Protein AF-A0A0M4MC52-F1 (afdb_monomer_lite)

Secondary structure (DSSP, 8-state):
-----HHHHHHHHHHHHHHHHHHHHHHHHHHTT--HHHHHHHHHHHHHHHHHHHHHHHHHHHHHHHHHHHHHHTT-----------------------PPPPPHHHHHHHHHTT-

Foldseek 3Di:
DLPLDPVLVVVLVVLVVVLVVLVVVLVVCVVVVHDPVVSVVSVVVSLVSNLVSLVSVLVSLLVSVVVVVVVVVPPDDDDDDDDDDPPPPDDPPPVPPDPDSCDVVNVVVSNVVSD

Radius of gyration: 23.33 Å; chains: 1; bounding box: 55×21×68 Å

Structure (mmCIF, N/CA/C/O backbone):
data_AF-A0A0M4MC52-F1
#
_entry.id   AF-A0A0M4MC52-F1
#
loop_
_atom_site.group_PDB
_atom_site.id
_atom_site.type_symbol
_atom_site.label_atom_id
_atom_site.label_alt_id
_atom_site.label_comp_id
_atom_site.label_asym_id
_atom_site.label_entity_id
_atom_site.label_seq_id
_atom_site.pdbx_PDB_ins_code
_atom_site.Cartn_x
_atom_site.Cartn_y
_atom_site.Cartn_z
_atom_site.occupancy
_atom_site.B_iso_or_equiv
_atom_site.auth_seq_id
_atom_site.auth_comp_id
_atom_site.auth_asym_id
_atom_site.auth_atom_id
_atom_site.pdbx_PDB_model_num
ATOM 1 N N . MET A 1 1 ? 20.364 5.419 -18.702 1.00 40.75 1 MET A N 1
ATOM 2 C CA . MET A 1 1 ? 19.228 5.539 -17.758 1.00 40.75 1 MET A CA 1
ATOM 3 C C . MET A 1 1 ? 18.249 4.415 -18.049 1.00 40.75 1 MET A C 1
ATOM 5 O O . MET A 1 1 ? 17.623 4.460 -19.101 1.00 40.75 1 MET A O 1
ATOM 9 N N . ALA A 1 2 ? 18.093 3.428 -17.161 1.00 50.09 2 ALA A N 1
ATOM 10 C CA . ALA A 1 2 ? 16.915 2.560 -17.205 1.00 50.09 2 ALA A CA 1
ATOM 11 C C . ALA A 1 2 ? 15.708 3.416 -16.795 1.00 50.09 2 ALA A C 1
ATOM 13 O O . ALA A 1 2 ? 15.361 3.569 -15.625 1.00 50.09 2 ALA A O 1
ATOM 14 N N . SER A 1 3 ? 15.156 4.118 -17.776 1.00 55.25 3 SER A N 1
ATOM 15 C CA . SER A 1 3 ? 13.951 4.908 -17.621 1.00 55.25 3 SER A CA 1
ATOM 16 C C . SER A 1 3 ? 12.815 3.929 -17.342 1.00 55.25 3 SER A C 1
ATOM 18 O O . SER A 1 3 ? 12.386 3.250 -18.271 1.00 55.25 3 SER A O 1
ATOM 20 N N . LEU A 1 4 ? 12.318 3.838 -16.094 1.00 67.56 4 LEU A N 1
ATOM 21 C CA . LEU A 1 4 ? 11.014 3.186 -15.909 1.00 67.56 4 LEU A CA 1
ATOM 22 C C . LEU A 1 4 ? 10.021 3.938 -16.798 1.00 67.56 4 LEU A C 1
ATOM 24 O O . LEU A 1 4 ? 10.028 5.179 -16.818 1.00 67.56 4 LEU A O 1
ATOM 28 N N . ASP A 1 5 ? 9.218 3.185 -17.535 1.00 77.56 5 ASP A N 1
ATOM 29 C CA . ASP A 1 5 ? 8.250 3.736 -18.467 1.00 77.56 5 ASP A CA 1
ATOM 30 C C . ASP A 1 5 ? 7.363 4.773 -17.742 1.00 77.56 5 ASP A C 1
ATOM 32 O O . ASP A 1 5 ? 6.857 4.494 -16.644 1.00 77.56 5 ASP A O 1
ATOM 36 N N . PRO A 1 6 ? 7.214 6.005 -18.269 1.00 75.81 6 PRO A N 1
ATOM 37 C CA . PRO A 1 6 ? 6.412 7.046 -17.627 1.00 75.81 6 PRO A CA 1
ATOM 38 C C . PRO A 1 6 ? 4.980 6.600 -17.299 1.00 75.81 6 PRO A C 1
ATOM 40 O O . PRO A 1 6 ? 4.417 7.075 -16.307 1.00 75.81 6 PRO A O 1
ATOM 43 N N . VAL A 1 7 ? 4.403 5.668 -18.068 1.00 77.69 7 VAL A N 1
ATOM 44 C CA . VAL A 1 7 ? 3.066 5.118 -17.798 1.00 77.69 7 VAL A CA 1
ATOM 45 C C . VAL A 1 7 ? 3.081 4.219 -16.559 1.00 77.69 7 VAL A C 1
ATOM 47 O O . VAL A 1 7 ? 2.290 4.449 -15.637 1.00 77.69 7 VAL A O 1
ATOM 50 N N . ASP A 1 8 ? 4.011 3.263 -16.477 1.00 85.31 8 ASP A N 1
ATOM 51 C CA . ASP A 1 8 ? 4.193 2.399 -15.301 1.00 85.31 8 ASP A CA 1
ATOM 52 C C . ASP A 1 8 ? 4.414 3.224 -14.023 1.00 85.31 8 ASP A C 1
ATOM 54 O O . ASP A 1 8 ? 3.742 3.010 -13.005 1.00 85.31 8 ASP A O 1
ATOM 58 N N . LYS A 1 9 ? 5.290 4.238 -14.085 1.00 88.38 9 LYS A N 1
ATOM 59 C CA . LYS A 1 9 ? 5.549 5.159 -12.963 1.00 88.38 9 LYS A CA 1
ATOM 60 C C . LYS A 1 9 ? 4.271 5.849 -12.493 1.00 88.38 9 LYS A C 1
ATOM 62 O O . LYS A 1 9 ? 3.975 5.862 -11.297 1.00 88.38 9 LYS A O 1
ATOM 67 N N . ALA A 1 10 ? 3.499 6.420 -13.417 1.00 91.62 10 ALA A N 1
ATOM 68 C CA . ALA A 1 10 ? 2.274 7.139 -13.082 1.00 91.62 10 ALA A CA 1
ATOM 69 C C . ALA A 1 10 ? 1.227 6.223 -12.427 1.00 91.62 10 ALA A C 1
ATOM 71 O O . ALA A 1 10 ? 0.546 6.634 -11.482 1.00 91.62 10 ALA A O 1
ATOM 72 N N . LEU A 1 11 ? 1.107 4.975 -12.887 1.00 91.06 11 LEU A N 1
ATOM 73 C CA . LEU A 1 11 ? 0.203 3.984 -12.300 1.00 91.06 11 LEU A CA 1
ATOM 74 C C . LEU A 1 11 ? 0.630 3.586 -10.882 1.00 91.06 11 LEU A C 1
ATOM 76 O O . LEU A 1 11 ? -0.215 3.540 -9.983 1.00 91.06 11 LEU A O 1
ATOM 80 N N . ILE A 1 12 ? 1.925 3.349 -10.658 1.00 93.25 12 ILE A N 1
AT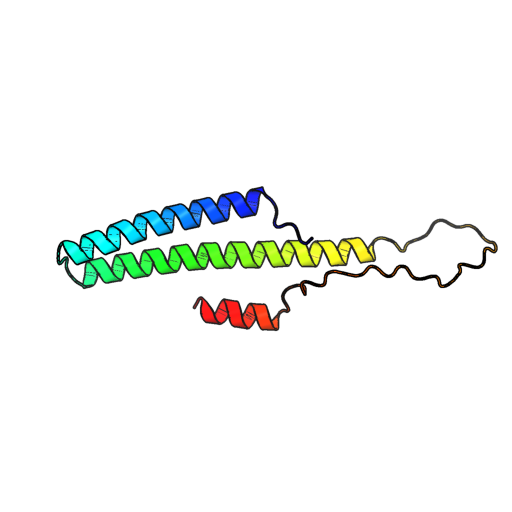OM 81 C CA . ILE A 1 12 ? 2.477 3.035 -9.331 1.00 93.25 12 ILE A CA 1
ATOM 82 C C . ILE A 1 12 ? 2.227 4.200 -8.366 1.00 93.25 12 ILE A C 1
ATOM 84 O O . ILE A 1 12 ? 1.686 3.991 -7.280 1.00 93.25 12 ILE A O 1
ATOM 88 N N . ILE A 1 13 ? 2.501 5.439 -8.787 1.00 95.12 13 ILE A N 1
ATOM 89 C CA . ILE A 1 13 ? 2.239 6.643 -7.983 1.00 95.12 13 ILE A CA 1
ATOM 90 C C . ILE A 1 13 ? 0.754 6.751 -7.618 1.00 95.12 13 ILE A C 1
ATOM 92 O O . ILE A 1 13 ? 0.426 7.025 -6.464 1.00 95.12 13 ILE A O 1
ATOM 96 N N . LYS A 1 14 ? -0.166 6.512 -8.563 1.00 95.69 14 LYS A N 1
ATOM 97 C CA . LYS A 1 14 ? -1.613 6.531 -8.281 1.00 95.69 14 LYS A CA 1
ATOM 98 C C 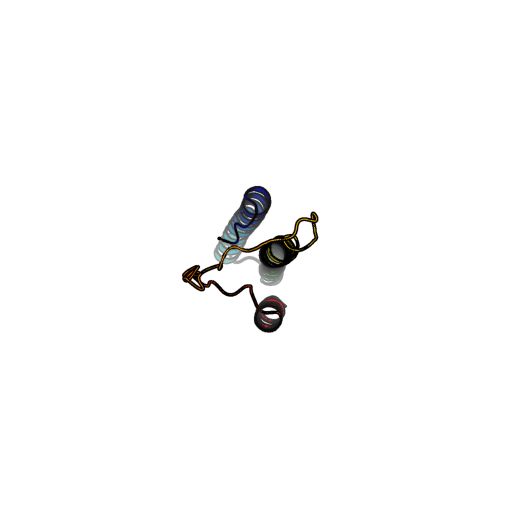. LYS A 1 14 ? -2.003 5.501 -7.215 1.00 95.69 14 LYS A C 1
ATOM 100 O O . LYS A 1 14 ? -2.804 5.815 -6.335 1.00 95.69 14 LYS A O 1
ATOM 105 N N . ARG A 1 15 ? -1.427 4.294 -7.256 1.00 94.62 15 ARG A N 1
ATOM 106 C CA . ARG A 1 15 ? -1.668 3.249 -6.245 1.00 94.62 15 ARG A CA 1
ATOM 107 C C . ARG A 1 15 ? -1.139 3.658 -4.871 1.00 94.62 15 ARG A C 1
ATOM 109 O O . ARG A 1 15 ? -1.878 3.548 -3.895 1.00 94.62 15 ARG A O 1
ATOM 116 N N . LEU A 1 16 ? 0.078 4.196 -4.807 1.00 96.81 16 LEU A N 1
ATOM 117 C CA . LEU A 1 16 ? 0.682 4.669 -3.558 1.00 96.81 16 LEU A CA 1
ATOM 118 C C . LEU A 1 16 ? -0.097 5.842 -2.949 1.00 96.81 16 LEU A C 1
ATOM 120 O O . LEU A 1 16 ? -0.376 5.824 -1.755 1.00 96.81 16 LEU A O 1
ATOM 124 N N . LYS A 1 17 ? -0.555 6.808 -3.758 1.00 97.56 17 LYS A N 1
ATOM 125 C CA . LYS A 1 17 ? -1.433 7.899 -3.287 1.00 97.56 17 LYS A CA 1
ATOM 126 C C . LYS A 1 17 ? -2.742 7.377 -2.695 1.00 97.56 17 LYS A C 1
ATOM 128 O O . LYS A 1 17 ? -3.222 7.895 -1.690 1.00 97.56 17 LYS A O 1
ATOM 133 N N . ARG A 1 18 ? -3.324 6.330 -3.288 1.00 96.31 18 ARG A N 1
ATOM 134 C CA . ARG A 1 18 ? -4.515 5.684 -2.724 1.00 96.31 18 ARG A CA 1
ATOM 135 C C . ARG A 1 18 ? -4.203 5.030 -1.377 1.00 96.31 18 ARG A C 1
ATOM 137 O O . ARG A 1 18 ? -4.968 5.228 -0.441 1.00 96.31 18 ARG A O 1
ATOM 144 N N . ALA A 1 19 ? -3.094 4.295 -1.270 1.00 97.00 19 ALA A N 1
ATOM 145 C CA . ALA A 1 19 ? -2.649 3.684 -0.014 1.00 97.00 19 ALA A CA 1
ATOM 146 C C . ALA A 1 19 ? -2.380 4.736 1.078 1.00 97.00 19 ALA A C 1
ATOM 148 O O . ALA A 1 19 ? -2.815 4.558 2.210 1.00 97.00 19 ALA A O 1
ATOM 149 N N . GLN A 1 20 ? -1.784 5.878 0.724 1.00 97.56 20 GLN A N 1
ATOM 150 C CA . GLN A 1 20 ? -1.601 7.019 1.626 1.00 97.56 20 GLN A CA 1
ATOM 151 C C . GLN A 1 20 ? -2.939 7.527 2.188 1.00 97.56 20 GLN A C 1
ATOM 153 O O . GLN A 1 20 ? -3.054 7.761 3.389 1.00 97.56 20 GLN A O 1
ATOM 158 N N . GLY A 1 21 ? -3.970 7.659 1.346 1.00 97.75 21 GLY A N 1
ATOM 159 C CA . GLY A 1 21 ? -5.309 8.052 1.798 1.00 97.75 21 GLY A CA 1
ATOM 160 C C . GLY A 1 21 ? -5.938 7.037 2.759 1.00 97.75 21 GLY A C 1
ATOM 161 O O . GLY A 1 21 ? -6.555 7.425 3.748 1.00 97.75 21 GLY A O 1
ATOM 162 N N . GLN A 1 22 ? -5.741 5.738 2.511 1.00 97.44 22 GLN A N 1
ATOM 163 C CA . GLN A 1 22 ? -6.182 4.683 3.433 1.00 97.44 22 GLN A CA 1
ATOM 164 C C . GLN A 1 22 ? -5.439 4.759 4.774 1.00 97.44 22 GLN A C 1
ATOM 166 O O . GLN A 1 22 ? -6.054 4.606 5.824 1.00 97.44 22 GLN A O 1
ATOM 171 N N . MET A 1 23 ? -4.139 5.063 4.747 1.00 97.69 23 MET A N 1
ATOM 172 C CA . MET A 1 23 ? -3.321 5.229 5.948 1.00 97.69 23 MET A CA 1
ATOM 173 C C . MET A 1 23 ? -3.812 6.394 6.817 1.00 97.69 23 MET A C 1
ATOM 175 O O . MET A 1 23 ? -3.911 6.247 8.031 1.00 97.69 23 MET A O 1
ATOM 179 N N . GLY A 1 24 ? -4.229 7.507 6.205 1.00 98.00 24 GLY A N 1
ATOM 180 C CA . GLY A 1 24 ? -4.908 8.593 6.922 1.00 98.00 24 GLY A CA 1
ATOM 181 C C . GLY A 1 24 ? -6.224 8.155 7.579 1.00 98.00 24 GLY A C 1
ATOM 182 O O . GLY A 1 24 ? -6.538 8.589 8.683 1.00 98.00 24 GLY A O 1
ATOM 183 N N . GLY A 1 25 ? -6.973 7.251 6.940 1.00 97.81 25 GLY A N 1
ATOM 184 C CA . GLY A 1 25 ? -8.161 6.633 7.536 1.00 97.81 25 GLY A CA 1
ATOM 185 C C . GLY A 1 25 ? -7.834 5.775 8.760 1.00 97.81 25 GLY A C 1
ATOM 186 O O . GLY A 1 25 ? -8.527 5.866 9.765 1.00 97.81 25 GLY A O 1
ATOM 187 N N . ILE A 1 26 ? -6.753 4.994 8.711 1.00 98.12 26 ILE A N 1
ATOM 188 C CA . ILE A 1 26 ? -6.292 4.171 9.842 1.00 98.12 26 ILE A CA 1
ATOM 189 C C . ILE A 1 26 ? -5.897 5.044 11.035 1.00 98.12 26 ILE A C 1
ATOM 191 O O . ILE A 1 26 ? -6.259 4.720 12.162 1.00 98.12 26 ILE A O 1
ATOM 195 N N . ILE A 1 27 ? -5.194 6.155 10.792 1.00 98.19 27 ILE A N 1
ATOM 196 C CA . ILE A 1 27 ? -4.827 7.111 11.848 1.00 98.19 27 ILE A CA 1
ATOM 197 C C . ILE A 1 27 ? -6.089 7.636 12.541 1.00 98.19 27 ILE A C 1
ATOM 199 O O . ILE A 1 27 ? -6.182 7.544 13.759 1.00 98.19 27 ILE A O 1
ATOM 203 N N . ARG A 1 28 ? -7.105 8.059 11.777 1.00 98.31 28 ARG A N 1
ATOM 204 C CA . ARG A 1 28 ? -8.397 8.475 12.349 1.00 98.31 28 ARG A CA 1
ATOM 205 C C . ARG A 1 28 ? -9.075 7.370 13.150 1.00 98.31 28 ARG A C 1
ATOM 207 O O . ARG A 1 28 ? -9.580 7.627 14.230 1.00 98.31 28 ARG A O 1
ATOM 214 N N . MET A 1 29 ? -9.053 6.128 12.663 1.00 98.00 29 MET A N 1
ATOM 215 C CA . MET A 1 29 ? -9.624 5.000 13.407 1.00 98.00 29 MET A CA 1
ATOM 216 C C . MET A 1 29 ? -8.932 4.773 14.757 1.00 98.00 29 MET A C 1
ATOM 218 O O . MET A 1 29 ? -9.589 4.342 15.701 1.00 98.00 29 MET A O 1
ATOM 222 N N . LEU A 1 30 ? -7.625 5.033 14.845 1.00 97.88 30 LEU A N 1
ATOM 223 C CA . LEU A 1 30 ? -6.878 4.970 16.102 1.00 97.88 30 LEU A CA 1
ATOM 224 C C . LEU A 1 30 ? -7.219 6.146 17.024 1.00 97.88 30 LEU A C 1
ATOM 226 O O . LEU A 1 30 ? -7.420 5.928 18.212 1.00 97.88 30 LEU A O 1
ATOM 230 N N . GLU A 1 31 ? -7.318 7.362 16.481 1.00 98.12 31 GLU A N 1
ATOM 231 C CA . GLU A 1 31 ? -7.731 8.564 17.225 1.00 98.12 31 GLU A CA 1
ATOM 232 C C . GLU A 1 31 ? -9.163 8.445 17.776 1.00 98.12 31 GLU A C 1
ATOM 234 O O . GLU A 1 31 ? -9.455 8.937 18.860 1.00 98.12 31 GLU A O 1
ATOM 239 N N . GLU A 1 32 ? -10.045 7.757 17.051 1.00 97.94 32 GLU A N 1
ATOM 240 C CA . GLU A 1 32 ? -11.427 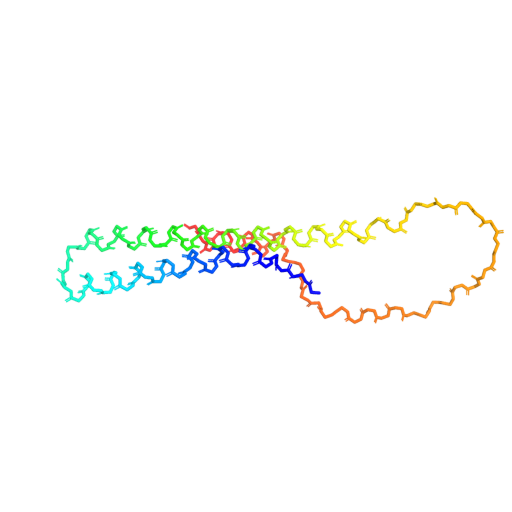7.452 17.441 1.00 97.94 32 GLU A CA 1
ATOM 241 C C . GLU A 1 32 ? -11.547 6.208 18.348 1.00 97.94 32 GLU A C 1
ATOM 243 O O . GLU A 1 32 ? -12.659 5.758 18.621 1.00 97.94 32 GLU A O 1
ATOM 248 N N . GLU A 1 33 ? -10.425 5.615 18.775 1.00 97.06 33 GLU A N 1
ATOM 249 C CA . GLU A 1 33 ? -10.366 4.414 19.627 1.00 97.06 33 GLU A CA 1
ATOM 250 C C . GLU A 1 33 ? -11.211 3.237 19.102 1.00 97.06 33 GLU A C 1
ATOM 252 O O . GLU A 1 33 ? -11.845 2.482 19.847 1.00 97.06 33 GLU A O 1
ATOM 257 N N . ARG A 1 34 ? -11.232 3.050 17.777 1.00 97.00 34 ARG A N 1
ATOM 258 C CA . ARG A 1 34 ? -11.999 1.969 17.154 1.00 97.00 34 ARG A CA 1
ATOM 259 C C . ARG A 1 34 ? -11.472 0.587 17.523 1.00 97.00 34 ARG A C 1
ATOM 261 O O . ARG A 1 34 ? -10.314 0.389 17.886 1.00 97.00 34 ARG A O 1
ATOM 268 N N . ALA A 1 35 ? -12.338 -0.413 17.348 1.00 97.19 35 ALA A N 1
ATOM 269 C CA . ALA A 1 35 ? -12.014 -1.799 17.652 1.00 97.19 35 ALA A CA 1
ATOM 270 C C . ALA A 1 35 ? -10.733 -2.260 16.935 1.00 97.19 35 ALA A C 1
ATOM 272 O O . ALA A 1 35 ? -10.608 -2.154 15.712 1.00 97.19 35 ALA A O 1
ATOM 273 N N . CYS A 1 36 ? -9.817 -2.856 17.705 1.00 97.44 36 CYS A N 1
ATOM 274 C CA . CYS A 1 36 ? -8.518 -3.338 17.226 1.00 97.44 36 CYS A CA 1
ATOM 275 C C . CYS A 1 36 ? -8.640 -4.216 15.968 1.00 97.44 36 CYS A C 1
ATOM 277 O O . CYS A 1 36 ? -7.898 -4.035 15.003 1.00 97.44 36 CYS A O 1
ATOM 279 N N . ARG A 1 37 ? -9.641 -5.108 15.923 1.00 97.31 37 ARG A N 1
ATOM 280 C CA . ARG A 1 37 ? -9.916 -5.964 14.758 1.00 97.31 37 ARG A CA 1
ATOM 281 C C . ARG A 1 37 ? -10.116 -5.161 13.469 1.00 97.31 37 ARG A C 1
ATOM 283 O O . ARG A 1 37 ? -9.598 -5.555 12.424 1.00 97.31 37 ARG A O 1
ATOM 290 N N . ASP A 1 38 ? -10.849 -4.056 13.535 1.00 96.94 38 ASP A N 1
ATOM 291 C CA . ASP A 1 38 ? -11.149 -3.233 12.364 1.00 96.94 38 ASP A CA 1
ATOM 292 C C . ASP A 1 38 ? -9.898 -2.491 11.891 1.00 96.94 38 ASP A C 1
ATOM 294 O O . ASP A 1 38 ? -9.609 -2.469 10.695 1.00 96.94 38 ASP A O 1
ATOM 298 N N . VAL A 1 39 ? -9.118 -1.945 12.830 1.00 97.81 39 VAL A N 1
ATOM 299 C CA . VAL A 1 39 ? -7.851 -1.253 12.547 1.00 97.81 39 VAL A CA 1
ATOM 300 C C . VAL A 1 39 ? -6.850 -2.201 11.886 1.00 97.81 39 VAL A C 1
ATOM 302 O O . VAL A 1 39 ? -6.311 -1.887 10.825 1.00 97.81 39 VAL A O 1
ATOM 305 N N . VAL A 1 40 ? -6.649 -3.392 12.456 1.00 97.50 40 VAL A N 1
ATOM 306 C CA . VAL A 1 40 ? -5.730 -4.406 11.913 1.00 97.50 40 VAL A CA 1
ATOM 307 C C . VAL A 1 40 ? -6.181 -4.882 10.531 1.00 97.50 40 VAL A C 1
ATOM 309 O O . VAL A 1 40 ? -5.352 -5.072 9.642 1.00 97.50 40 VAL A O 1
ATOM 312 N N . THR A 1 41 ? -7.490 -5.009 10.302 1.00 96.94 41 THR A N 1
ATOM 313 C CA . THR A 1 41 ? -8.029 -5.368 8.981 1.00 96.94 41 THR A CA 1
ATOM 314 C C . THR A 1 41 ? -7.694 -4.305 7.931 1.00 96.94 41 THR A C 1
ATOM 316 O O . THR A 1 41 ? -7.286 -4.643 6.818 1.00 96.94 41 THR A O 1
ATOM 319 N N . GLN A 1 42 ? -7.819 -3.019 8.276 1.00 97.62 42 GLN A N 1
ATOM 320 C CA . GLN A 1 42 ? -7.450 -1.929 7.369 1.00 97.62 42 GLN A CA 1
ATOM 321 C C . GLN A 1 42 ? -5.936 -1.853 7.146 1.00 97.62 42 GLN A C 1
ATOM 323 O O . GLN A 1 42 ? -5.501 -1.690 6.007 1.00 97.62 42 GLN A O 1
ATOM 328 N N . LEU A 1 43 ? -5.123 -2.052 8.188 1.00 97.56 43 LEU A N 1
ATOM 329 C CA . LEU A 1 43 ? -3.664 -2.148 8.064 1.00 97.56 43 LEU A CA 1
ATOM 330 C C . LEU A 1 43 ? -3.248 -3.254 7.089 1.00 97.56 43 LEU A C 1
ATOM 332 O O . LEU A 1 43 ? -2.463 -3.000 6.177 1.00 97.56 43 LEU A O 1
ATOM 336 N N . ALA A 1 44 ? -3.825 -4.452 7.214 1.00 95.69 44 ALA A N 1
ATOM 337 C CA . ALA A 1 44 ? -3.552 -5.561 6.302 1.00 95.69 44 ALA A CA 1
ATOM 338 C C . ALA A 1 44 ? -3.947 -5.230 4.850 1.00 95.69 44 ALA A C 1
ATOM 340 O O . ALA A 1 44 ? -3.225 -5.565 3.907 1.00 95.69 44 ALA A O 1
ATOM 341 N N . ALA A 1 45 ? -5.069 -4.530 4.654 1.00 93.81 45 ALA A N 1
ATOM 342 C CA . ALA A 1 45 ? -5.492 -4.073 3.333 1.00 93.81 45 ALA A CA 1
ATOM 343 C C . ALA A 1 45 ? -4.509 -3.057 2.723 1.00 93.81 45 ALA A C 1
ATOM 345 O O . ALA A 1 45 ? -4.224 -3.125 1.523 1.00 93.81 45 ALA A O 1
ATOM 346 N N . VAL A 1 46 ? -3.971 -2.141 3.537 1.00 96.88 46 VAL A N 1
ATOM 347 C CA . VAL A 1 46 ? -2.967 -1.158 3.107 1.00 96.88 46 VAL A CA 1
ATOM 348 C C . VAL A 1 46 ? -1.635 -1.820 2.786 1.00 96.88 46 VAL A C 1
ATOM 350 O O . VAL A 1 46 ? -1.103 -1.545 1.711 1.00 96.88 46 VAL A O 1
ATOM 353 N N . SER A 1 47 ? -1.145 -2.732 3.633 1.00 95.06 47 SER A N 1
ATOM 354 C CA . SER A 1 47 ? 0.079 -3.506 3.372 1.00 95.06 47 SER A CA 1
ATOM 355 C C . SER A 1 47 ? 0.004 -4.169 2.000 1.00 95.06 47 SER A C 1
ATOM 357 O O . SER A 1 47 ? 0.779 -3.847 1.107 1.00 95.06 47 SER A O 1
ATOM 359 N N . LYS A 1 48 ? -1.072 -4.925 1.747 1.00 92.88 48 LYS A N 1
ATOM 360 C CA . LYS A 1 48 ? -1.287 -5.610 0.466 1.00 92.88 48 LYS A CA 1
ATOM 361 C C . LYS A 1 48 ? -1.354 -4.662 -0.736 1.00 92.88 48 LYS A C 1
ATOM 363 O O . LYS A 1 48 ? -1.020 -5.046 -1.859 1.00 92.88 48 LYS A O 1
ATOM 368 N N . ALA A 1 49 ? -1.845 -3.437 -0.547 1.00 91.12 49 ALA A N 1
ATOM 369 C CA . ALA A 1 49 ? -1.866 -2.427 -1.601 1.00 91.12 49 ALA A CA 1
ATOM 370 C C . ALA A 1 49 ? -0.460 -1.885 -1.903 1.00 91.12 49 ALA A C 1
ATOM 372 O O . ALA A 1 49 ? -0.143 -1.662 -3.075 1.00 91.12 49 ALA A O 1
ATOM 373 N N . ILE A 1 50 ? 0.364 -1.700 -0.868 1.00 95.44 50 ILE A N 1
ATOM 374 C CA . ILE A 1 50 ? 1.766 -1.289 -0.983 1.00 95.44 50 ILE A CA 1
ATOM 375 C C . ILE A 1 50 ? 2.580 -2.400 -1.647 1.00 95.44 50 ILE A C 1
ATOM 377 O O . ILE A 1 50 ? 3.260 -2.117 -2.631 1.00 95.44 50 ILE A O 1
ATOM 381 N N . ASP A 1 51 ? 2.417 -3.656 -1.230 1.00 92.50 51 ASP A N 1
ATOM 382 C CA . ASP A 1 51 ? 3.149 -4.801 -1.794 1.00 92.50 51 ASP A CA 1
ATOM 383 C C . ASP A 1 51 ? 2.902 -4.926 -3.299 1.00 92.50 51 ASP A C 1
ATOM 385 O O . ASP A 1 51 ? 3.825 -5.026 -4.106 1.00 92.50 51 ASP A O 1
ATOM 389 N N . ARG A 1 52 ? 1.641 -4.787 -3.725 1.00 89.81 52 ARG A N 1
ATOM 390 C CA . ARG A 1 52 ? 1.269 -4.773 -5.150 1.00 89.81 52 ARG A CA 1
ATOM 391 C C . ARG A 1 52 ? 1.898 -3.619 -5.930 1.00 89.81 52 ARG A C 1
ATOM 393 O O . ARG A 1 52 ? 2.162 -3.767 -7.124 1.00 89.81 52 ARG A O 1
ATOM 400 N N . ALA A 1 53 ? 2.077 -2.458 -5.305 1.00 91.31 53 ALA A N 1
ATOM 401 C CA . ALA A 1 53 ? 2.763 -1.331 -5.929 1.00 91.31 53 ALA A CA 1
ATOM 402 C C . ALA A 1 53 ? 4.277 -1.587 -6.016 1.00 91.31 53 ALA A C 1
ATOM 404 O O . ALA A 1 53 ? 4.867 -1.323 -7.063 1.00 91.31 53 ALA A O 1
ATOM 405 N N . GLY A 1 54 ? 4.870 -2.171 -4.970 1.00 90.69 54 GLY A N 1
ATOM 406 C CA . GLY A 1 54 ? 6.265 -2.610 -4.934 1.00 90.69 54 GLY A CA 1
ATOM 407 C C . GLY A 1 54 ? 6.574 -3.640 -6.019 1.00 90.69 54 GLY A C 1
ATOM 408 O O . GLY A 1 54 ? 7.478 -3.430 -6.822 1.00 90.69 54 GLY A O 1
ATOM 409 N N . PHE A 1 55 ? 5.761 -4.692 -6.145 1.00 89.31 55 PHE A N 1
ATOM 410 C CA . PHE A 1 55 ? 5.929 -5.697 -7.200 1.00 89.31 55 PHE A CA 1
ATOM 411 C C . PHE A 1 55 ? 5.825 -5.105 -8.605 1.00 89.31 55 PHE A C 1
ATOM 413 O O . PHE A 1 55 ? 6.598 -5.475 -9.486 1.00 89.31 55 PHE A O 1
ATOM 420 N N . ALA A 1 56 ? 4.910 -4.158 -8.827 1.00 87.31 56 ALA A N 1
ATOM 421 C CA . ALA A 1 56 ? 4.803 -3.478 -10.115 1.00 87.31 56 ALA A CA 1
ATOM 422 C C . ALA A 1 56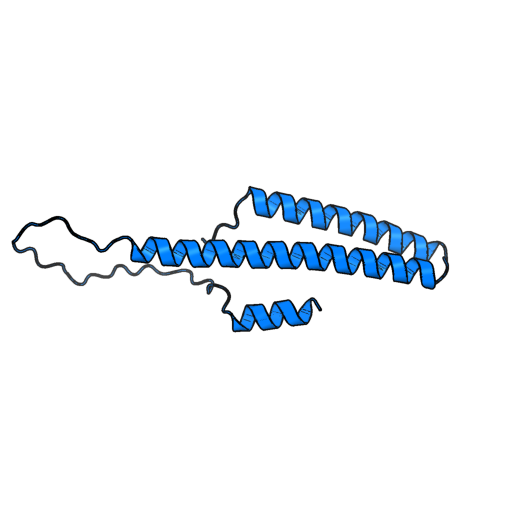 ? 6.059 -2.647 -10.437 1.0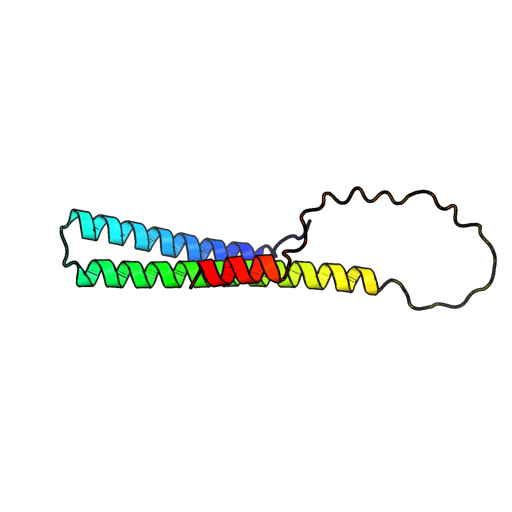0 87.31 56 ALA A C 1
ATOM 424 O O . ALA A 1 56 ? 6.514 -2.650 -11.580 1.00 87.31 56 ALA A O 1
ATOM 425 N N . LEU A 1 57 ? 6.639 -1.977 -9.436 1.00 87.94 57 LEU A N 1
ATOM 426 C CA . LEU A 1 57 ? 7.881 -1.216 -9.586 1.00 87.94 57 LEU A CA 1
ATOM 427 C C . LEU A 1 57 ? 9.059 -2.127 -9.943 1.00 87.94 57 LEU A C 1
ATOM 429 O O . LEU A 1 57 ? 9.772 -1.862 -10.909 1.00 87.94 57 LEU A O 1
ATOM 433 N N . ILE A 1 58 ? 9.218 -3.219 -9.196 1.00 86.88 58 ILE A N 1
ATOM 434 C CA . ILE A 1 58 ? 10.272 -4.215 -9.407 1.00 86.88 58 ILE A CA 1
ATOM 435 C C . ILE A 1 58 ? 10.149 -4.834 -10.807 1.00 86.88 58 ILE A C 1
ATOM 437 O O . ILE A 1 58 ? 11.121 -4.864 -11.560 1.00 86.88 58 ILE A O 1
ATOM 441 N N . ALA A 1 59 ? 8.943 -5.258 -11.200 1.00 85.38 59 ALA A N 1
ATOM 442 C CA . ALA A 1 59 ? 8.691 -5.835 -12.519 1.00 85.38 59 ALA A CA 1
ATOM 443 C C . ALA A 1 59 ? 8.982 -4.852 -13.666 1.00 85.38 59 ALA A C 1
ATOM 445 O O . ALA A 1 59 ? 9.496 -5.260 -14.706 1.00 85.38 59 ALA A O 1
ATOM 446 N N . SER A 1 60 ? 8.672 -3.563 -13.493 1.00 84.94 60 SER A N 1
ATOM 447 C CA . SER A 1 60 ? 9.004 -2.529 -14.483 1.00 84.94 60 SER A CA 1
ATOM 448 C C . SER A 1 60 ? 10.524 -2.343 -14.608 1.00 84.94 60 SER A C 1
ATOM 450 O O . SER A 1 60 ? 11.052 -2.305 -15.719 1.00 84.94 60 SER A O 1
ATOM 452 N N . GLY A 1 61 ? 11.248 -2.338 -13.481 1.00 81.56 61 GLY A N 1
ATOM 453 C CA . GLY A 1 61 ? 12.714 -2.282 -13.464 1.00 81.56 61 GLY A CA 1
ATOM 454 C C . GLY A 1 61 ? 13.368 -3.468 -14.180 1.00 81.56 61 GLY A C 1
ATOM 455 O O . GLY A 1 61 ? 14.270 -3.276 -14.994 1.00 81.56 61 GLY A O 1
ATOM 456 N N . LEU A 1 62 ? 12.859 -4.684 -13.954 1.00 81.62 62 LEU A N 1
ATOM 457 C CA . LEU A 1 62 ? 13.328 -5.891 -14.642 1.00 81.62 62 LEU A CA 1
ATOM 458 C C . LEU A 1 62 ? 13.151 -5.818 -16.161 1.00 81.62 62 LEU A C 1
ATOM 460 O O . LEU A 1 62 ? 14.079 -6.138 -16.901 1.00 81.62 62 LEU A O 1
ATOM 464 N N . LYS A 1 63 ? 11.976 -5.384 -16.638 1.00 81.88 63 LYS A N 1
ATOM 465 C CA . LYS A 1 63 ? 11.720 -5.237 -18.080 1.00 81.88 63 LYS A CA 1
ATOM 466 C C . LYS A 1 63 ? 12.681 -4.240 -18.720 1.00 81.88 63 LYS A C 1
ATOM 468 O O . LYS A 1 63 ? 13.209 -4.513 -19.794 1.00 81.88 63 LYS A O 1
ATOM 473 N N . ALA A 1 64 ? 12.922 -3.107 -18.058 1.00 79.69 64 ALA A N 1
ATOM 474 C CA . ALA A 1 64 ? 13.849 -2.092 -18.550 1.00 79.69 64 ALA A CA 1
ATOM 475 C C . ALA A 1 64 ? 15.280 -2.644 -18.672 1.00 79.69 64 ALA A C 1
ATOM 477 O O . ALA A 1 64 ? 15.957 -2.386 -19.665 1.00 79.69 64 ALA A O 1
ATOM 478 N N . CYS A 1 65 ? 15.708 -3.455 -17.704 1.00 78.62 65 CYS A N 1
ATOM 479 C CA . CYS A 1 65 ? 16.996 -4.143 -17.727 1.00 78.62 65 CYS A CA 1
ATOM 480 C C . CYS A 1 65 ? 17.114 -5.183 -18.848 1.00 78.62 65 CYS A C 1
ATOM 482 O O . CYS A 1 65 ? 18.061 -5.137 -19.629 1.00 78.62 65 CYS A O 1
ATOM 484 N N . ALA A 1 66 ? 16.133 -6.077 -18.980 1.00 78.50 66 ALA A N 1
ATOM 485 C CA . ALA A 1 66 ? 16.130 -7.101 -20.028 1.00 78.50 66 ALA A CA 1
ATOM 486 C C . ALA A 1 66 ? 16.098 -6.496 -21.446 1.00 78.50 66 ALA A C 1
ATOM 488 O O . ALA A 1 66 ? 16.735 -7.010 -22.369 1.00 78.50 66 ALA A O 1
ATOM 489 N N . SER A 1 67 ? 15.383 -5.379 -21.618 1.00 75.94 67 SER A N 1
ATOM 490 C CA . SER A 1 67 ? 15.328 -4.652 -22.889 1.00 75.94 67 SER A CA 1
ATOM 491 C C . SER A 1 67 ? 16.650 -3.966 -23.239 1.00 75.94 67 SER A C 1
ATOM 493 O O . SER A 1 67 ? 16.962 -3.856 -24.422 1.00 75.94 67 SER A O 1
ATOM 495 N N . ALA A 1 68 ? 17.413 -3.496 -22.248 1.00 70.81 68 ALA A N 1
ATOM 496 C CA . ALA A 1 68 ? 18.715 -2.873 -22.479 1.00 70.81 68 ALA A CA 1
ATOM 497 C C . ALA A 1 68 ? 19.764 -3.900 -22.941 1.00 70.81 68 ALA A C 1
ATOM 499 O O . ALA A 1 68 ? 20.513 -3.622 -23.873 1.00 70.81 68 ALA A O 1
ATOM 500 N N . GLU A 1 69 ? 19.759 -5.100 -22.352 1.00 65.31 69 GLU A N 1
ATOM 501 C CA . GLU A 1 69 ? 20.637 -6.211 -22.751 1.00 65.31 69 GLU A CA 1
ATOM 502 C C . GLU A 1 69 ? 20.321 -6.702 -24.175 1.00 65.31 69 GLU A C 1
ATOM 504 O O . GLU A 1 69 ? 21.206 -6.856 -25.015 1.00 65.31 69 GLU A O 1
ATOM 509 N N . SER A 1 70 ? 19.032 -6.860 -24.491 1.00 61.16 70 SER A N 1
ATOM 510 C CA . SER A 1 70 ? 18.592 -7.315 -25.820 1.00 61.16 70 SER A CA 1
ATOM 511 C C . SER A 1 70 ? 18.922 -6.305 -26.928 1.00 61.16 70 SER A C 1
ATOM 513 O O . SER A 1 70 ? 19.228 -6.699 -28.051 1.00 61.16 70 SER A O 1
ATOM 515 N N . ALA A 1 71 ? 18.889 -5.003 -26.622 1.00 59.09 71 ALA A N 1
ATOM 516 C CA . ALA A 1 71 ? 19.279 -3.954 -27.564 1.00 59.09 71 ALA A CA 1
ATOM 517 C C . ALA A 1 71 ? 20.797 -3.922 -27.821 1.00 59.09 71 ALA A C 1
ATOM 519 O O . ALA A 1 71 ? 21.212 -3.582 -28.925 1.00 59.09 71 ALA A O 1
ATOM 520 N N . ALA A 1 72 ? 21.622 -4.312 -26.843 1.00 56.75 72 ALA A N 1
ATOM 521 C CA . ALA A 1 72 ? 23.069 -4.429 -27.026 1.00 56.75 72 ALA A CA 1
ATOM 522 C C . ALA A 1 72 ? 23.447 -5.626 -27.923 1.00 56.75 72 ALA A C 1
ATOM 524 O O . ALA A 1 72 ? 24.369 -5.521 -28.732 1.00 56.75 72 ALA A O 1
ATOM 525 N N . ALA A 1 73 ? 22.695 -6.730 -27.849 1.00 56.62 73 ALA A N 1
ATOM 526 C CA . ALA A 1 73 ? 22.941 -7.945 -28.631 1.00 56.62 73 ALA A CA 1
ATOM 527 C C . ALA A 1 73 ? 22.526 -7.857 -30.117 1.00 56.62 73 ALA A C 1
ATOM 529 O O . ALA A 1 73 ? 22.997 -8.644 -30.933 1.00 56.62 73 ALA A O 1
ATOM 530 N N . ALA A 1 74 ? 21.674 -6.902 -30.504 1.00 53.12 74 ALA A N 1
ATOM 531 C CA . ALA A 1 74 ? 21.136 -6.798 -31.867 1.00 53.12 74 ALA A CA 1
ATOM 532 C C . ALA A 1 74 ? 22.057 -6.078 -32.882 1.00 53.12 74 ALA A C 1
ATOM 534 O O . ALA A 1 74 ? 21.653 -5.857 -34.022 1.00 53.12 74 ALA A O 1
ATOM 535 N N . THR A 1 75 ? 23.291 -5.719 -32.505 1.00 49.81 75 THR A N 1
ATOM 536 C CA . THR A 1 75 ? 24.222 -4.960 -33.373 1.00 49.81 75 THR A CA 1
ATOM 537 C C . THR A 1 75 ? 25.233 -5.840 -34.127 1.00 49.81 75 THR A C 1
ATOM 539 O O . THR A 1 75 ? 26.162 -5.324 -34.741 1.00 49.81 75 THR A O 1
ATOM 542 N N . SER A 1 76 ? 25.075 -7.166 -34.119 1.00 53.94 76 SER A N 1
ATOM 543 C CA . SER A 1 76 ? 25.974 -8.091 -34.823 1.00 53.94 76 SER A CA 1
ATOM 544 C C . SER A 1 76 ? 25.201 -9.123 -35.647 1.00 53.94 76 SER A C 1
ATOM 546 O O . SER A 1 76 ? 25.001 -10.239 -35.183 1.00 53.94 76 SER A O 1
ATOM 548 N N . THR A 1 77 ? 24.776 -8.748 -36.859 1.00 41.56 77 THR A N 1
ATOM 549 C CA . THR A 1 77 ? 24.599 -9.692 -37.983 1.00 41.56 77 THR A CA 1
ATOM 550 C C . THR A 1 77 ? 24.521 -8.928 -39.314 1.00 41.56 77 THR A C 1
ATOM 552 O O . THR A 1 77 ? 23.483 -8.387 -39.681 1.00 41.56 77 THR A O 1
ATOM 555 N N . ASP A 1 78 ? 25.687 -8.853 -39.957 1.00 46.78 78 ASP A N 1
ATOM 556 C CA . ASP A 1 78 ? 26.002 -9.069 -41.376 1.00 46.78 78 ASP A CA 1
ATOM 557 C C . ASP A 1 78 ? 25.326 -8.258 -42.500 1.00 46.78 78 ASP A C 1
ATOM 559 O O . ASP A 1 78 ? 24.177 -8.451 -42.895 1.00 46.78 78 ASP A O 1
ATOM 563 N N . SER A 1 79 ? 26.152 -7.432 -43.148 1.00 48.41 79 SER A N 1
ATOM 564 C CA . SER A 1 79 ? 26.093 -7.158 -44.586 1.00 48.41 79 SER A CA 1
ATOM 565 C C . SER A 1 79 ? 27.522 -7.207 -45.143 1.00 48.41 79 SER A C 1
ATOM 567 O O . SER A 1 79 ? 28.392 -6.468 -44.687 1.00 48.41 79 SER A O 1
ATOM 569 N N . ASP A 1 80 ? 27.746 -8.127 -46.083 1.00 47.38 80 ASP A N 1
ATOM 570 C CA . ASP A 1 80 ? 29.004 -8.450 -46.765 1.00 47.38 80 ASP A CA 1
ATOM 571 C C . ASP A 1 80 ? 29.792 -7.244 -47.318 1.00 47.38 80 ASP A C 1
ATOM 573 O O . ASP A 1 80 ? 29.245 -6.382 -48.009 1.00 47.38 80 ASP A O 1
ATOM 577 N N . GLY A 1 81 ? 31.119 -7.262 -47.127 1.00 36.72 81 GLY A N 1
ATOM 578 C CA . GLY A 1 81 ? 32.077 -6.426 -47.863 1.00 36.72 81 GLY A CA 1
ATOM 579 C C . GLY A 1 81 ? 33.527 -6.564 -47.359 1.00 36.72 81 GLY A C 1
ATOM 580 O O . GLY A 1 81 ? 33.788 -6.242 -46.200 1.00 36.72 81 GLY A O 1
ATOM 581 N N . PRO A 1 82 ? 34.504 -7.004 -48.183 1.00 65.25 82 PRO A N 1
ATOM 582 C CA . PRO A 1 82 ? 35.899 -7.097 -47.765 1.00 65.25 82 PRO A CA 1
ATOM 583 C C . PRO A 1 82 ? 36.684 -5.834 -48.164 1.00 65.25 82 PRO A C 1
ATOM 585 O O . PRO A 1 82 ? 36.833 -5.555 -49.351 1.00 65.25 82 PRO A O 1
ATOM 588 N N . ASN A 1 83 ? 37.212 -5.085 -47.186 1.00 49.34 83 ASN A N 1
ATOM 589 C CA . ASN A 1 83 ? 38.655 -4.821 -47.007 1.00 49.34 83 ASN A CA 1
ATOM 590 C C . ASN A 1 83 ? 38.947 -3.605 -46.091 1.00 49.34 83 ASN A C 1
ATOM 592 O O . ASN A 1 83 ? 38.409 -2.517 -46.267 1.00 49.34 83 ASN A O 1
ATOM 596 N N . SER A 1 84 ? 39.888 -3.839 -45.172 1.00 49.94 84 SER A N 1
ATOM 597 C CA . SER A 1 84 ? 40.853 -2.932 -44.532 1.00 49.94 84 SER A CA 1
ATOM 598 C C . SER A 1 84 ? 40.434 -1.515 -44.118 1.00 49.94 84 SER A C 1
ATOM 600 O O . SER A 1 84 ? 40.507 -0.563 -44.893 1.00 49.94 84 SER A O 1
ATOM 602 N N . GLY A 1 85 ? 40.261 -1.349 -42.811 1.00 33.59 85 GLY A N 1
ATOM 603 C CA . GLY A 1 85 ? 40.571 -0.115 -42.102 1.00 33.59 85 GLY A CA 1
ATOM 604 C C . GLY A 1 85 ? 40.908 -0.485 -40.668 1.00 33.59 85 GLY A C 1
ATOM 605 O O . GLY A 1 85 ? 40.071 -1.068 -39.989 1.00 33.59 85 GLY A O 1
ATOM 606 N N . LEU A 1 86 ? 42.146 -0.230 -40.239 1.00 44.47 86 LEU A N 1
ATOM 607 C CA . LEU A 1 86 ? 42.581 -0.443 -38.862 1.00 44.47 86 LEU A CA 1
ATOM 608 C C . LEU A 1 86 ? 41.622 0.303 -37.923 1.00 44.47 86 LEU A C 1
ATOM 610 O O . LEU A 1 86 ? 41.647 1.530 -37.856 1.00 44.47 86 LEU A O 1
ATOM 614 N N . SER A 1 87 ? 40.765 -0.435 -37.221 1.00 39.19 87 SER A N 1
ATOM 615 C CA . SER A 1 87 ? 39.952 0.108 -36.143 1.00 39.19 87 SER A CA 1
ATOM 616 C C . SER A 1 87 ? 40.838 0.208 -34.912 1.00 39.19 87 SER A C 1
ATOM 618 O O . SER A 1 87 ? 41.078 -0.775 -34.209 1.00 39.19 87 SER A O 1
ATOM 620 N N . ASP A 1 88 ? 41.375 1.407 -34.734 1.00 32.09 88 ASP A N 1
ATOM 621 C CA . ASP A 1 88 ? 42.035 1.877 -33.532 1.00 32.09 88 ASP A CA 1
ATOM 622 C C . ASP A 1 88 ? 41.188 1.496 -32.309 1.00 32.09 88 ASP A C 1
ATOM 624 O O . ASP A 1 88 ? 40.014 1.866 -32.200 1.00 32.09 88 ASP A O 1
ATOM 628 N N . SER A 1 89 ? 41.788 0.717 -31.410 1.00 46.34 89 SER A N 1
ATOM 629 C CA . SER A 1 89 ? 41.278 0.384 -30.081 1.00 46.34 89 SER A CA 1
ATOM 630 C C . SER A 1 89 ? 41.281 1.627 -29.190 1.00 46.34 89 SER A C 1
ATOM 632 O O . SER A 1 89 ? 41.874 1.647 -28.116 1.00 46.34 89 SER A O 1
ATOM 634 N N . SER A 1 90 ? 40.609 2.682 -29.628 1.00 40.81 90 SER A N 1
ATOM 635 C CA . SER A 1 90 ? 40.401 3.900 -28.871 1.00 40.81 90 SER A CA 1
ATOM 636 C C . SER A 1 90 ? 38.974 3.898 -28.353 1.00 40.81 90 SER A C 1
ATOM 638 O O . SER A 1 90 ? 38.070 4.538 -28.875 1.00 40.81 90 SER A O 1
ATOM 640 N N . SER A 1 91 ? 38.816 3.143 -27.268 1.00 40.34 91 SER A N 1
ATOM 641 C CA . SER A 1 91 ? 38.215 3.691 -26.060 1.00 40.34 91 SER A CA 1
ATOM 642 C C . SER A 1 91 ? 36.854 4.363 -26.270 1.00 40.34 91 SER A C 1
ATOM 644 O O . SER A 1 91 ? 36.680 5.562 -26.055 1.00 40.34 91 SER A O 1
ATOM 646 N N . ALA A 1 92 ? 35.836 3.559 -26.579 1.00 34.56 92 ALA A N 1
ATOM 647 C CA . ALA A 1 92 ? 34.511 3.870 -26.068 1.00 34.56 92 ALA A CA 1
ATOM 648 C C . ALA A 1 92 ? 34.530 3.583 -24.560 1.00 34.56 92 ALA A C 1
ATOM 650 O O . ALA A 1 92 ? 33.977 2.594 -24.081 1.00 34.56 92 ALA A O 1
ATOM 651 N N . THR A 1 93 ? 35.188 4.463 -23.802 1.00 30.84 93 THR A N 1
ATOM 652 C CA . THR A 1 93 ? 34.897 4.659 -22.387 1.00 30.84 93 THR A CA 1
ATOM 653 C C . THR A 1 93 ? 33.475 5.199 -22.333 1.00 30.84 93 THR A C 1
ATOM 655 O O . THR A 1 93 ? 33.231 6.391 -22.154 1.00 30.84 93 THR A O 1
ATOM 658 N N . VAL A 1 94 ? 32.498 4.314 -22.517 1.00 36.62 94 VAL A N 1
ATOM 659 C CA . VAL A 1 94 ? 31.205 4.515 -21.898 1.00 36.62 94 VAL A CA 1
ATOM 660 C C . VAL A 1 94 ? 31.532 4.421 -20.420 1.00 36.62 94 VAL A C 1
ATOM 662 O O . VAL A 1 94 ? 31.606 3.337 -19.848 1.00 36.62 94 VAL A O 1
ATOM 665 N N . THR A 1 95 ? 31.808 5.577 -19.817 1.00 34.31 95 THR A N 1
ATOM 666 C CA . THR A 1 95 ? 31.684 5.792 -18.382 1.00 34.31 95 THR A CA 1
ATOM 667 C C . THR A 1 95 ? 30.216 5.536 -18.075 1.00 34.31 95 THR A C 1
ATOM 669 O O . THR A 1 95 ? 29.396 6.451 -17.985 1.00 34.31 95 THR A O 1
ATOM 672 N N . ALA A 1 96 ? 29.859 4.253 -18.040 1.00 42.28 96 ALA A N 1
ATOM 673 C CA . ALA A 1 96 ? 28.588 3.767 -17.588 1.00 42.28 96 ALA A CA 1
ATOM 674 C C . ALA A 1 96 ? 28.519 4.250 -16.151 1.00 42.28 96 ALA A C 1
ATOM 676 O O . ALA A 1 96 ? 29.226 3.778 -15.264 1.00 42.28 96 ALA A O 1
ATOM 677 N N . SER A 1 97 ? 27.714 5.281 -15.945 1.00 38.88 97 SER A N 1
ATOM 678 C CA . SER A 1 97 ? 27.191 5.659 -14.645 1.00 38.88 97 SER A CA 1
ATOM 679 C C . SER A 1 97 ? 26.328 4.474 -14.215 1.00 38.88 97 SER A C 1
ATOM 681 O O . SER A 1 97 ? 25.126 4.409 -14.467 1.00 38.88 97 SER A O 1
ATOM 683 N N . GLN A 1 98 ? 27.027 3.462 -13.710 1.00 47.47 98 GLN A N 1
ATOM 684 C CA . GLN A 1 98 ? 26.562 2.132 -13.392 1.00 47.47 98 GLN A CA 1
ATOM 685 C C . GLN A 1 98 ? 25.602 2.266 -12.214 1.00 47.47 98 GLN A C 1
ATOM 687 O O . GLN A 1 98 ? 26.012 2.294 -11.058 1.00 47.47 98 GLN A O 1
ATOM 692 N N . GLN A 1 99 ? 24.307 2.369 -12.490 1.00 53.97 99 GLN A N 1
ATOM 693 C CA . GLN A 1 99 ? 23.366 1.734 -11.583 1.00 53.97 99 GLN A CA 1
ATOM 694 C C . GLN A 1 99 ? 23.263 0.288 -12.053 1.00 53.97 99 GLN A C 1
ATOM 696 O O . GLN A 1 99 ? 22.932 0.073 -13.224 1.00 53.97 99 GLN A O 1
ATOM 701 N N . PRO A 1 100 ? 23.621 -0.690 -11.205 1.00 53.78 100 PRO A N 1
ATOM 702 C CA . PRO A 1 100 ? 23.545 -2.082 -11.594 1.00 53.78 100 PRO A CA 1
ATOM 703 C C . PRO A 1 100 ? 22.090 -2.376 -11.950 1.00 53.78 100 PRO A C 1
ATOM 705 O O . PRO A 1 100 ? 21.171 -1.967 -11.235 1.00 53.78 100 PRO A O 1
ATOM 708 N N . CYS A 1 101 ? 21.870 -3.062 -13.071 1.00 59.41 101 CYS A N 1
ATOM 709 C CA . CYS A 1 101 ? 20.621 -3.788 -13.213 1.00 59.41 101 CYS A CA 1
ATOM 710 C C . CYS A 1 101 ? 20.436 -4.618 -11.950 1.00 59.41 101 CYS A C 1
ATOM 712 O O . CYS A 1 101 ? 21.368 -5.321 -11.560 1.00 59.41 101 CYS A O 1
ATOM 714 N N . LEU A 1 102 ? 19.276 -4.468 -11.301 1.00 64.81 102 LEU A N 1
ATOM 715 C CA . LEU A 1 102 ? 18.942 -5.206 -10.087 1.00 64.81 102 LEU A CA 1
ATOM 716 C C . LEU A 1 102 ? 19.286 -6.674 -10.321 1.00 64.81 102 LEU A C 1
ATOM 718 O O . LEU A 1 102 ? 18.746 -7.305 -11.234 1.00 64.81 102 LEU A O 1
ATOM 722 N N . THR A 1 103 ? 20.226 -7.196 -9.541 1.00 65.25 103 THR A N 1
ATOM 723 C CA . THR A 1 103 ? 20.599 -8.604 -9.656 1.00 65.25 103 THR A CA 1
ATOM 724 C C . THR A 1 103 ? 19.424 -9.461 -9.187 1.00 65.25 103 THR A C 1
ATOM 726 O O . THR A 1 103 ? 18.641 -9.043 -8.331 1.00 65.25 103 THR A O 1
ATOM 729 N N . VAL A 1 104 ? 19.290 -10.682 -9.715 1.00 65.38 104 VAL A N 1
ATOM 730 C CA . VAL A 1 104 ? 18.227 -11.615 -9.286 1.00 65.38 104 VAL A CA 1
ATOM 731 C C . VAL A 1 104 ? 18.253 -11.823 -7.761 1.00 65.38 104 VAL A C 1
ATOM 733 O O . VAL A 1 104 ? 17.200 -11.894 -7.136 1.00 65.38 104 VAL A O 1
ATOM 736 N N . ALA A 1 105 ? 19.443 -11.804 -7.149 1.00 63.62 105 ALA A N 1
ATOM 737 C CA . ALA A 1 105 ? 19.632 -11.909 -5.702 1.00 63.62 105 ALA A CA 1
ATOM 738 C C . ALA A 1 105 ? 19.129 -10.680 -4.913 1.00 63.62 105 ALA A C 1
ATOM 740 O O . ALA A 1 105 ? 18.525 -10.827 -3.851 1.00 63.62 105 ALA A O 1
ATOM 741 N N . GLU A 1 106 ? 19.336 -9.457 -5.415 1.00 67.31 106 GLU A N 1
ATOM 742 C CA . GLU A 1 106 ? 18.749 -8.244 -4.814 1.00 67.31 106 GLU A CA 1
ATOM 743 C C . GLU A 1 106 ? 17.225 -8.247 -4.928 1.00 67.31 106 GLU A C 1
ATOM 745 O O . GLU A 1 106 ? 16.524 -7.789 -4.025 1.00 67.31 106 GLU A O 1
ATOM 750 N N . LEU A 1 107 ? 16.715 -8.807 -6.023 1.00 65.25 107 LEU A N 1
ATOM 751 C CA . LEU A 1 107 ? 15.292 -8.951 -6.270 1.00 65.25 107 LEU A CA 1
ATOM 752 C C . LEU A 1 107 ? 14.638 -9.932 -5.302 1.00 65.25 107 LEU A C 1
ATOM 754 O O . LEU A 1 107 ? 13.602 -9.615 -4.733 1.00 65.25 107 LEU A O 1
ATOM 758 N N . GLU A 1 108 ? 15.255 -11.096 -5.099 1.00 64.94 108 GLU A N 1
ATOM 759 C CA . GLU A 1 108 ? 14.813 -12.101 -4.134 1.00 64.94 108 GLU A CA 1
ATOM 760 C C . GLU A 1 108 ? 14.786 -11.497 -2.726 1.00 64.94 108 GLU A C 1
ATOM 762 O O . GLU A 1 108 ? 13.778 -11.579 -2.029 1.00 64.94 108 GLU A O 1
ATOM 767 N N . LYS A 1 109 ? 15.826 -10.745 -2.352 1.00 70.38 109 LYS A N 1
ATOM 768 C CA . LYS A 1 109 ? 15.893 -10.045 -1.063 1.00 70.38 109 LYS A CA 1
ATOM 769 C C . LYS A 1 109 ? 14.795 -8.986 -0.892 1.00 70.38 109 LYS A C 1
ATOM 771 O O . LYS A 1 109 ? 14.217 -8.883 0.187 1.00 70.38 109 LYS A O 1
ATOM 776 N N . LEU A 1 110 ? 14.478 -8.225 -1.943 1.00 67.31 110 LEU A N 1
ATOM 777 C CA . LEU A 1 110 ? 13.368 -7.263 -1.946 1.00 67.31 110 LEU A CA 1
ATOM 778 C C . LEU A 1 110 ? 12.005 -7.963 -1.893 1.00 67.31 110 LEU A C 1
ATOM 780 O O . LEU A 1 110 ? 11.113 -7.515 -1.178 1.00 67.31 110 LEU A O 1
ATOM 784 N N . PHE A 1 111 ? 11.849 -9.072 -2.611 1.00 65.06 111 PHE A N 1
ATOM 785 C CA . PHE A 1 111 ? 10.610 -9.840 -2.659 1.00 65.06 111 PHE A CA 1
ATOM 786 C C . PHE A 1 111 ? 10.300 -10.500 -1.310 1.00 65.06 111 PHE A C 1
ATOM 788 O O . PHE A 1 111 ? 9.169 -10.405 -0.845 1.00 65.06 111 PHE A O 1
ATOM 795 N N . LEU A 1 112 ? 11.302 -11.083 -0.639 1.00 68.19 112 LEU A N 1
ATOM 796 C CA . LEU A 1 112 ? 11.159 -11.620 0.720 1.00 68.19 112 LEU A CA 1
ATOM 797 C C . LEU A 1 112 ? 10.918 -10.532 1.777 1.00 68.19 112 LEU A C 1
ATOM 799 O O . LEU A 1 112 ? 10.353 -10.832 2.818 1.00 68.19 112 LEU A O 1
ATOM 803 N N . SER A 1 113 ? 11.321 -9.281 1.532 1.00 67.25 113 SER A N 1
ATOM 804 C CA . SER A 1 113 ? 11.024 -8.164 2.447 1.00 67.25 113 SER A CA 1
ATOM 805 C C . SER A 1 113 ? 9.590 -7.623 2.332 1.00 67.25 113 SER A C 1
ATOM 807 O O . SER A 1 113 ? 9.168 -6.835 3.174 1.00 67.25 113 SER A O 1
ATOM 809 N N . LEU A 1 114 ? 8.864 -8.027 1.282 1.00 58.09 114 LEU A N 1
ATOM 810 C CA . LEU A 1 114 ? 7.483 -7.633 0.973 1.00 58.09 114 LEU A CA 1
ATOM 811 C C . LEU A 1 114 ? 6.458 -8.744 1.296 1.00 58.09 114 LEU A C 1
ATOM 813 O O . LEU A 1 114 ? 5.278 -8.578 0.987 1.00 58.09 114 LEU A O 1
ATOM 817 N N . ALA A 1 115 ? 6.899 -9.881 1.850 1.00 56.09 115 ALA A N 1
ATOM 818 C CA . ALA A 1 115 ? 6.085 -11.052 2.202 1.00 56.09 115 ALA A CA 1
ATOM 819 C C . ALA A 1 115 ? 6.046 -11.255 3.722 1.00 56.09 115 ALA A C 1
ATOM 821 O O . ALA A 1 115 ? 4.977 -11.685 4.215 1.00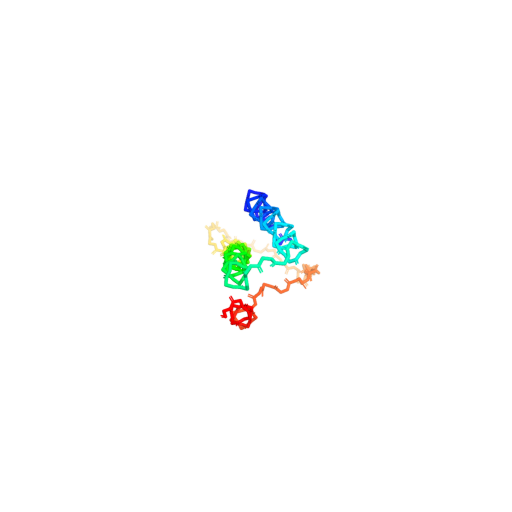 56.09 115 ALA A O 1
#

InterPro domains:
  IPR003735 Metal-sensitive transcriptional repressor [PF02583] (9-71)
  IPR003735 Metal-sensitive transcriptional repressor [PTHR33677] (8-74)
  IPR038390 Metal-sensitive repressor, helix protomer superfamily [G3DSA:1.20.58.1000] (1-83)

Sequence (115 aa):
MASLDPVDKALIIKRLKRAQGQMGGIIRMLEEERACRDVVTQLAAVSKAIDRAGFALIASGLKACASAESAAAATSTDSDGPNSGLSDSSSATVTASQQPCLTVAELEKLFLSLA

Organism: NCBI:txid1528099

pLDDT: mean 74.31, std 21.69, range [30.84, 98.31]